Protein AF-A0A7U0N709-F1 (afdb_monomer)

Organism: Serratia proteamaculans (NCBI:txid28151)

Secondary structure (DSSP, 8-state):
----EEEEETTTTEEEETTEEEEHHHIIIIIHHHHHGGGTT-HHHHIIIIIHHHHHH-TTS--GGGTHHHHHHHHHHHHHHHHHHHHHHHHHHHHHHHHT-PPPPHHHHHHHHHHHHHHHHHHHHHHHHHHHHHHTS-----TT-----------

Radius of gyration: 35.98 Å; Cα contacts (8 Å, |Δi|>4): 104; chains: 1; bounding box: 54×27×108 Å

pLDDT: mean 82.62, std 14.69, range [38.03, 95.25]

Solvent-accessible surface area (backbone atoms only — not comparable to full-atom values): 9119 Å² total; per-residue (Å²): 126,76,87,54,70,81,47,77,38,83,91,76,40,38,24,25,50,78,86,43,80,43,42,41,63,52,42,63,73,44,52,49,51,60,68,37,57,88,23,71,95,40,30,43,60,29,14,58,59,47,49,45,58,43,46,75,77,40,68,86,58,83,62,73,82,58,54,66,29,33,55,28,39,50,52,53,53,51,51,55,48,54,52,50,52,50,54,49,50,53,51,49,55,49,51,53,53,57,72,69,57,70,79,83,50,75,68,54,53,51,59,45,53,52,50,50,52,51,50,49,53,50,52,50,52,56,48,50,52,52,50,51,55,57,70,68,47,80,79,71,68,51,99,82,72,58,81,78,77,94,78,84,74,92,130

Foldseek 3Di:
DEFAWPDDDPVVQWTATPNDIDGVCCCQVPVLVVQLVVCPVPLLVSLVRYVVVCCVVPVVDDPVPPPSNNVSNVVVVVVVVVVVVVVVVVVVVVVVVVVPDDDDDPVNVVVVVVVVVVVVVVVVVVVVVVVVVVVPPPQPQDPVGDTDDPPPDDD

Nearest PDB structures (foldseek):
  5eur-assembly1_B  TM=6.528E-01  e=1.614E-03  Shigella flexneri 5a str. M90T
  5eur-assembly1_A  TM=5.960E-01  e=1.511E-03  Shigella flexneri 5a str. M90T
  5eur-assembly1_C  TM=6.167E-01  e=5.330E-03  Shigella flexneri 5a str. M90T
  6jyi-assembly1_A  TM=4.144E-01  e=1.959E+00  Bacillus cereus ATCC 14579

Structure (mmCIF, N/CA/C/O backbone):
data_AF-A0A7U0N709-F1
#
_entry.id   AF-A0A7U0N709-F1
#
loop_
_atom_site.group_PDB
_atom_site.id
_atom_site.type_symbol
_atom_site.label_atom_id
_atom_site.label_alt_id
_atom_site.label_comp_id
_atom_site.label_asym_id
_atom_site.label_entity_id
_atom_site.label_seq_id
_atom_site.pdbx_PDB_ins_code
_atom_site.Cartn_x
_atom_site.Cartn_y
_atom_site.Cartn_z
_atom_site.occupancy
_atom_site.B_iso_or_equiv
_atom_site.auth_seq_id
_atom_site.auth_comp_id
_atom_site.auth_asym_id
_atom_site.auth_atom_id
_atom_site.pdbx_PDB_model_num
ATOM 1 N N . MET A 1 1 ? -14.089 10.676 8.146 1.00 60.81 1 MET A N 1
ATOM 2 C CA . MET A 1 1 ? -13.808 10.740 9.591 1.00 60.81 1 MET A CA 1
ATOM 3 C C . MET A 1 1 ? -12.454 10.093 9.830 1.00 60.81 1 MET A C 1
ATOM 5 O O . MET A 1 1 ? -12.240 9.013 9.296 1.00 60.81 1 MET A O 1
ATOM 9 N N . LYS A 1 2 ? -11.537 10.773 10.524 1.00 72.56 2 LYS A N 1
ATOM 10 C CA . LYS A 1 2 ? -10.222 10.239 10.910 1.00 72.56 2 LYS A CA 1
ATOM 11 C C . LYS A 1 2 ? -10.265 10.007 12.418 1.00 72.56 2 LYS A C 1
ATOM 13 O O . LYS A 1 2 ? -10.587 10.941 13.146 1.00 72.56 2 LYS A O 1
ATOM 18 N N . LEU A 1 3 ? -9.995 8.785 12.867 1.00 81.75 3 LEU A N 1
ATOM 19 C CA . LEU A 1 3 ? -9.817 8.502 14.290 1.00 81.75 3 LEU A CA 1
ATOM 20 C C . LEU A 1 3 ? -8.432 9.016 14.685 1.00 81.75 3 LEU A C 1
ATOM 22 O O . LEU A 1 3 ? -7.436 8.603 14.097 1.00 81.75 3 LEU A O 1
ATOM 26 N N . ASN A 1 4 ? -8.376 9.974 15.609 1.00 85.81 4 ASN A N 1
ATOM 27 C CA . ASN A 1 4 ? -7.115 10.517 16.099 1.00 85.81 4 ASN A CA 1
ATOM 28 C C . ASN A 1 4 ? -6.707 9.759 17.360 1.00 85.81 4 ASN A C 1
ATOM 30 O O . ASN A 1 4 ? -7.178 10.084 18.447 1.00 85.81 4 ASN A O 1
ATOM 34 N N . ILE A 1 5 ? -5.882 8.731 17.211 1.00 86.56 5 ILE A N 1
ATOM 35 C CA . ILE A 1 5 ? -5.397 7.952 18.347 1.00 86.56 5 ILE A CA 1
ATOM 36 C C . ILE A 1 5 ? -4.067 8.550 18.797 1.00 86.56 5 ILE A C 1
ATOM 38 O O . ILE A 1 5 ? -3.124 8.654 18.019 1.00 86.56 5 ILE A O 1
ATOM 42 N N . ILE A 1 6 ? -4.026 9.002 20.046 1.00 84.06 6 ILE A N 1
ATOM 43 C CA . ILE A 1 6 ? -2.869 9.686 20.633 1.00 84.06 6 ILE A CA 1
ATOM 44 C C . ILE A 1 6 ? -1.943 8.667 21.301 1.00 84.06 6 ILE A C 1
ATOM 46 O O . ILE A 1 6 ? -0.722 8.785 21.229 1.00 84.06 6 ILE A O 1
ATOM 50 N N . HIS A 1 7 ? -2.526 7.662 21.955 1.00 84.56 7 HIS A N 1
ATOM 51 C CA . HIS A 1 7 ? -1.800 6.624 22.676 1.00 84.56 7 HIS A CA 1
ATOM 52 C C . HIS A 1 7 ? -2.589 5.313 22.666 1.00 84.56 7 HIS A C 1
ATOM 54 O O . HIS A 1 7 ? -3.815 5.339 22.763 1.00 84.56 7 HIS A O 1
ATOM 60 N N . ILE A 1 8 ? -1.881 4.187 22.581 1.00 88.88 8 ILE A N 1
ATOM 61 C CA . ILE A 1 8 ? -2.411 2.829 22.732 1.00 88.88 8 ILE A CA 1
ATOM 62 C C . ILE A 1 8 ? -1.421 2.027 23.579 1.00 88.88 8 ILE A C 1
ATOM 64 O O . ILE A 1 8 ? -0.232 1.985 23.262 1.00 88.88 8 ILE A O 1
ATOM 68 N N . ASP A 1 9 ? -1.932 1.352 24.605 1.00 87.88 9 ASP A N 1
ATOM 69 C CA . ASP A 1 9 ? -1.250 0.301 25.355 1.00 87.88 9 ASP A CA 1
ATOM 70 C C . ASP A 1 9 ? -2.097 -0.980 25.297 1.00 87.88 9 ASP A C 1
ATOM 72 O O . ASP A 1 9 ? -3.070 -1.165 26.035 1.00 87.88 9 ASP A O 1
ATOM 76 N N . LEU A 1 10 ? -1.709 -1.888 24.397 1.00 87.31 10 LEU A N 1
ATOM 77 C CA . LEU A 1 10 ? -2.392 -3.168 24.196 1.00 87.31 10 LEU A CA 1
ATOM 78 C C . LEU A 1 10 ? -2.295 -4.090 25.416 1.00 87.31 10 LEU A C 1
ATOM 80 O O . LEU A 1 10 ? -3.182 -4.912 25.622 1.00 87.31 10 LEU A O 1
ATOM 84 N N . LYS A 1 11 ? -1.238 -3.972 26.232 1.00 88.75 11 LYS A N 1
ATOM 85 C CA . LYS A 1 11 ? -1.054 -4.841 27.406 1.00 88.75 11 LYS A CA 1
ATOM 86 C C . LYS A 1 11 ? -1.982 -4.445 28.543 1.00 88.75 11 LYS A C 1
ATOM 88 O O . LYS A 1 11 ? -2.407 -5.306 29.307 1.00 88.75 11 LYS A O 1
ATOM 93 N N . LYS A 1 12 ? -2.271 -3.150 28.656 1.00 90.56 12 LYS A N 1
ATOM 94 C CA . LYS A 1 12 ? -3.157 -2.596 29.686 1.00 90.56 12 LYS A CA 1
ATOM 95 C C . LYS A 1 12 ? -4.596 -2.402 29.215 1.00 90.56 12 LYS A C 1
ATOM 97 O O . LYS A 1 12 ? -5.428 -2.009 30.020 1.00 90.56 12 LYS A O 1
ATOM 102 N N . ASN A 1 13 ? -4.901 -2.706 27.948 1.00 91.19 13 ASN A N 1
ATOM 103 C CA . ASN A 1 13 ? -6.207 -2.455 27.330 1.00 91.19 13 ASN A CA 1
ATOM 104 C C . ASN A 1 13 ? -6.613 -0.967 27.407 1.00 91.19 13 ASN A C 1
ATOM 106 O O . ASN A 1 13 ? -7.789 -0.640 27.540 1.00 91.19 13 ASN A O 1
ATOM 110 N N . GLU A 1 14 ? -5.644 -0.056 27.306 1.00 91.19 14 GLU A N 1
ATOM 111 C CA . GLU A 1 14 ? -5.857 1.390 27.403 1.00 91.19 14 GLU A CA 1
ATOM 112 C C . GLU A 1 14 ? -5.578 2.063 26.058 1.00 91.19 14 GLU A C 1
ATOM 114 O O . GLU A 1 14 ? -4.576 1.800 25.395 1.00 91.19 14 GLU A O 1
ATOM 119 N N . ALA A 1 15 ? -6.459 2.964 25.643 1.00 92.25 15 ALA A N 1
ATOM 120 C CA . ALA A 1 15 ? -6.283 3.784 24.457 1.00 92.25 15 ALA A CA 1
ATOM 121 C C . ALA A 1 15 ? -6.751 5.213 24.732 1.00 92.25 15 ALA A C 1
ATOM 123 O O . ALA A 1 15 ? -7.646 5.461 25.536 1.00 92.25 15 ALA A O 1
ATOM 124 N N . ASN A 1 16 ? -6.156 6.178 24.043 1.00 92.12 16 ASN A N 1
ATOM 125 C CA . ASN A 1 16 ? -6.594 7.562 24.073 1.00 92.12 16 ASN A CA 1
ATOM 126 C C . ASN A 1 16 ? -6.964 8.004 22.661 1.00 92.12 16 ASN A C 1
ATOM 128 O O . ASN A 1 16 ? -6.104 8.093 21.781 1.00 92.12 16 ASN A O 1
ATOM 132 N N . VAL A 1 17 ? -8.248 8.293 22.460 1.00 91.12 17 VAL A N 1
ATOM 133 C CA . VAL A 1 17 ? -8.800 8.735 21.181 1.00 91.12 17 VAL A CA 1
ATOM 134 C C . VAL A 1 17 ? -9.261 10.176 21.330 1.00 91.12 17 VAL A C 1
ATOM 136 O O . VAL A 1 17 ? -10.180 10.471 22.086 1.00 91.12 17 VAL A O 1
ATOM 139 N N . SER A 1 18 ? -8.627 11.093 20.601 1.00 89.50 18 SER A N 1
ATOM 140 C CA . SER A 1 18 ? -8.948 12.527 20.606 1.00 89.50 18 SER A CA 1
ATOM 141 C C . SER A 1 18 ? -8.947 13.168 22.004 1.00 89.50 18 SER A C 1
ATOM 143 O O . SER A 1 18 ? -9.713 14.093 22.258 1.00 89.50 18 SER A O 1
ATOM 145 N N . GLY A 1 19 ? -8.098 12.687 22.914 1.00 89.31 19 GLY A N 1
ATOM 146 C CA . GLY A 1 19 ? -8.016 13.162 24.297 1.00 89.31 19 GLY A CA 1
ATOM 147 C C . GLY A 1 19 ? -8.896 12.381 25.277 1.00 89.31 19 GLY A C 1
ATOM 148 O O . GLY A 1 19 ? -8.743 12.560 26.483 1.00 89.31 19 GLY A O 1
ATOM 149 N N . GLN A 1 20 ? -9.775 11.497 24.794 1.00 91.56 20 GLN A N 1
ATOM 150 C CA . GLN A 1 20 ? -10.652 10.687 25.631 1.00 91.56 20 GLN A CA 1
ATOM 151 C C . GLN A 1 20 ? -10.034 9.305 25.907 1.00 91.56 20 GLN A C 1
ATOM 153 O O . GLN A 1 20 ? -9.740 8.574 24.955 1.00 91.56 20 GLN A O 1
ATOM 158 N N . PRO A 1 21 ? -9.857 8.914 27.184 1.00 93.81 21 PRO A N 1
ATOM 159 C CA . PRO A 1 21 ? -9.443 7.562 27.530 1.00 93.81 21 PRO A CA 1
ATOM 160 C C . PRO A 1 21 ? -10.585 6.579 27.250 1.00 93.81 21 PRO A C 1
ATOM 162 O O . PRO A 1 21 ? -11.723 6.784 27.674 1.00 93.81 21 PRO A O 1
ATOM 165 N N . VAL A 1 22 ? -10.276 5.516 26.520 1.00 94.44 22 VAL A N 1
ATOM 166 C CA . VAL A 1 22 ? -11.177 4.415 26.165 1.00 94.44 22 VAL A CA 1
ATOM 167 C C . VAL A 1 22 ? -10.415 3.096 26.261 1.00 94.44 22 VAL A C 1
ATOM 169 O O . VAL A 1 22 ? -9.185 3.088 26.255 1.00 94.44 22 VAL A O 1
ATOM 172 N N . THR A 1 23 ? -11.117 1.968 26.338 1.00 94.94 23 THR A N 1
ATOM 173 C CA . THR A 1 23 ? -10.448 0.663 26.266 1.00 94.94 23 THR A CA 1
ATOM 174 C C . THR A 1 23 ? -10.066 0.324 24.825 1.00 94.94 23 THR A C 1
ATOM 176 O O . THR A 1 23 ? -10.706 0.791 23.875 1.00 94.94 23 THR A O 1
ATOM 179 N N . VAL A 1 24 ? -9.027 -0.495 24.642 1.00 92.88 24 VAL A N 1
ATOM 180 C CA . VAL A 1 24 ? -8.639 -0.989 23.307 1.00 92.88 24 VAL A CA 1
ATOM 181 C C . VAL A 1 24 ? -9.764 -1.835 22.709 1.00 92.88 24 VAL A C 1
ATOM 183 O O . VAL A 1 24 ? -10.059 -1.697 21.526 1.00 92.88 24 VAL A O 1
ATOM 186 N N . GLU A 1 25 ? -10.444 -2.639 23.524 1.00 92.56 25 GLU A N 1
ATOM 187 C CA . GLU A 1 25 ? -11.630 -3.404 23.113 1.00 92.56 25 GLU A CA 1
ATOM 188 C C . GLU A 1 25 ? -12.739 -2.488 22.582 1.00 92.56 25 GLU A C 1
ATOM 190 O O . GLU A 1 25 ? -13.226 -2.678 21.470 1.00 92.56 25 GLU A O 1
ATOM 195 N N . TYR A 1 26 ? -13.083 -1.417 23.306 1.00 93.69 26 TYR A N 1
ATOM 196 C CA . TYR A 1 26 ? -14.101 -0.469 22.847 1.00 93.69 26 TYR A CA 1
ATOM 197 C C . TYR A 1 26 ? -13.688 0.242 21.551 1.00 93.69 26 TYR A C 1
ATOM 199 O O . TYR A 1 26 ? -14.503 0.468 20.652 1.00 93.69 26 TYR A O 1
ATOM 207 N N . LEU A 1 27 ? -12.402 0.567 21.415 1.00 92.81 27 LEU A N 1
ATOM 208 C CA . LEU A 1 27 ? -11.863 1.109 20.176 1.00 92.81 27 LEU A CA 1
ATOM 209 C C . LEU A 1 27 ? -12.024 0.120 19.008 1.00 92.81 27 LEU A C 1
ATOM 211 O O . LEU A 1 27 ? -12.499 0.512 17.939 1.00 92.81 27 LEU A O 1
ATOM 215 N N . GLN A 1 28 ? -11.637 -1.139 19.208 1.00 91.62 28 GLN A N 1
ATOM 216 C CA . GLN A 1 28 ? -11.618 -2.159 18.163 1.00 91.62 28 GLN A CA 1
ATOM 217 C C . GLN A 1 28 ? -13.011 -2.648 17.770 1.00 91.62 28 GLN A C 1
ATOM 219 O O . GLN A 1 28 ? -13.246 -2.842 16.576 1.00 91.62 28 GLN A O 1
ATOM 224 N N . ASP A 1 29 ? -13.917 -2.794 18.733 1.00 93.38 29 ASP A N 1
ATOM 225 C CA . ASP A 1 29 ? -15.219 -3.431 18.529 1.00 93.38 29 ASP A CA 1
ATOM 226 C C . ASP A 1 29 ? -16.343 -2.420 18.277 1.00 93.38 29 ASP A C 1
ATOM 228 O O . ASP A 1 29 ? -17.360 -2.766 17.676 1.00 93.38 29 ASP A O 1
ATOM 232 N N . VAL A 1 30 ? -16.163 -1.155 18.680 1.00 92.94 30 VAL A N 1
ATOM 233 C CA . VAL A 1 30 ? -17.192 -0.114 18.525 1.00 92.94 30 VAL A CA 1
ATOM 234 C C . VAL A 1 30 ? -16.707 1.036 17.652 1.00 92.94 30 VAL A C 1
ATOM 236 O O . VAL A 1 30 ? -17.298 1.304 16.604 1.00 92.94 30 VAL A O 1
ATOM 239 N N . LEU A 1 31 ? -15.626 1.721 18.037 1.00 92.81 31 LEU A N 1
ATOM 240 C CA . LEU A 1 31 ? -15.234 2.972 17.374 1.00 92.81 31 LEU A CA 1
ATOM 241 C C . LEU A 1 31 ? -14.758 2.762 15.932 1.00 92.81 31 LEU A C 1
ATOM 243 O O . LEU A 1 31 ? -15.154 3.520 15.042 1.00 92.81 31 LEU A O 1
ATOM 247 N N . ILE A 1 32 ? -13.931 1.744 15.681 1.00 92.81 32 ILE A N 1
ATOM 248 C CA . ILE A 1 32 ? -13.446 1.440 14.328 1.00 92.81 32 ILE A CA 1
ATOM 249 C C . ILE A 1 32 ? -14.601 0.975 13.422 1.00 92.81 32 ILE A C 1
ATOM 251 O O . ILE A 1 32 ? -14.769 1.572 12.354 1.00 92.81 32 ILE A O 1
ATOM 255 N N . PRO A 1 33 ? -15.457 0.011 13.817 1.00 93.00 33 PRO A N 1
ATOM 256 C CA . PRO A 1 33 ? -16.641 -0.350 13.037 1.00 93.00 33 PRO A CA 1
ATOM 257 C C . PRO A 1 33 ? -17.579 0.830 12.770 1.00 93.00 33 PRO A C 1
ATOM 259 O O . PRO A 1 33 ? -18.048 0.990 11.643 1.00 93.00 33 PRO A O 1
ATOM 262 N N . MET A 1 34 ? -17.793 1.712 13.752 1.00 92.69 34 MET A N 1
ATOM 263 C CA . MET A 1 34 ? -18.599 2.923 13.571 1.00 92.69 34 MET A CA 1
ATOM 264 C C . MET A 1 34 ? -17.978 3.876 12.539 1.00 92.69 34 MET A C 1
ATOM 266 O O . MET A 1 34 ? -18.689 4.446 11.713 1.00 92.69 34 MET A O 1
ATOM 270 N N . ALA A 1 35 ? -16.649 4.015 12.525 1.00 92.50 35 ALA A N 1
ATOM 271 C CA . ALA A 1 35 ? -15.942 4.805 11.518 1.00 92.50 35 ALA A CA 1
ATOM 272 C C . ALA A 1 35 ? -15.981 4.166 10.114 1.00 92.50 35 ALA A C 1
ATOM 274 O O . ALA A 1 35 ? -15.899 4.885 9.113 1.00 92.50 35 ALA A O 1
ATOM 275 N N . LEU A 1 36 ? -16.115 2.838 10.031 1.00 93.38 36 LEU A N 1
ATOM 276 C CA . LEU A 1 36 ? -16.231 2.080 8.781 1.00 93.38 36 LEU A CA 1
ATOM 277 C C . LEU A 1 36 ? -17.661 2.022 8.228 1.00 93.38 36 LEU A C 1
ATOM 279 O O . LEU A 1 36 ? -17.832 1.907 7.014 1.00 93.38 36 LEU A O 1
ATOM 283 N N . ALA A 1 37 ? -18.683 2.148 9.078 1.00 92.88 37 ALA A N 1
ATOM 284 C CA . ALA A 1 37 ? -20.095 2.050 8.701 1.00 92.88 37 ALA A CA 1
ATOM 285 C C . ALA A 1 37 ? -20.521 2.943 7.510 1.00 92.88 37 ALA A C 1
ATOM 287 O O . ALA A 1 37 ? -21.275 2.468 6.659 1.00 92.88 37 ALA A O 1
ATOM 288 N N . PRO A 1 38 ? -20.015 4.181 7.336 1.00 92.19 38 PRO A N 1
ATOM 289 C CA . PRO A 1 38 ? -20.341 4.995 6.161 1.00 92.19 38 PRO A CA 1
ATOM 290 C C . PRO A 1 38 ? -19.830 4.427 4.826 1.00 92.19 38 PRO A C 1
ATOM 292 O O . PRO A 1 38 ? -20.254 4.871 3.761 1.00 92.19 38 PRO A O 1
ATOM 295 N N . TYR A 1 39 ? -18.897 3.473 4.8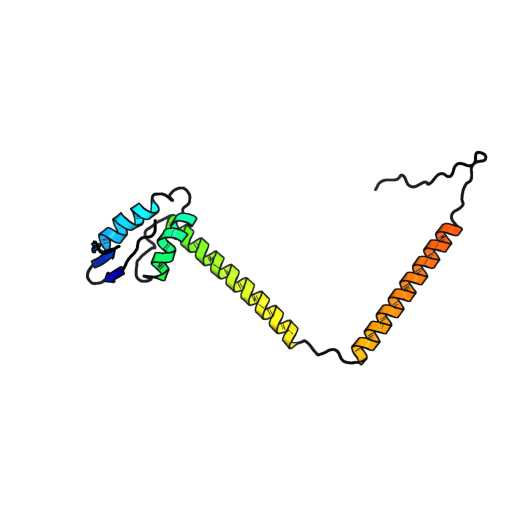59 1.00 93.44 39 TYR A N 1
ATOM 296 C CA . TYR A 1 39 ? -18.198 2.952 3.685 1.00 93.44 39 TYR A CA 1
ATOM 297 C C . TYR A 1 39 ? -18.594 1.518 3.323 1.00 93.44 39 TYR A C 1
ATOM 299 O O . TYR A 1 39 ? -17.904 0.888 2.524 1.00 93.44 39 TYR A O 1
ATOM 307 N N . GLN A 1 40 ? -19.699 1.000 3.864 1.00 89.94 40 GLN A N 1
ATOM 308 C CA . GLN A 1 40 ? -20.163 -0.374 3.616 1.00 89.94 40 GLN A CA 1
ATOM 309 C C . GLN A 1 40 ? -20.324 -0.697 2.120 1.00 89.94 40 GLN A C 1
ATOM 311 O O . GLN A 1 40 ? -19.968 -1.781 1.675 1.00 89.94 40 GLN A O 1
ATOM 316 N N . SER A 1 41 ? -20.776 0.266 1.310 1.00 92.31 41 SER A N 1
ATOM 317 C CA . SER A 1 41 ? -20.902 0.102 -0.148 1.00 92.31 41 SER A CA 1
ATOM 318 C C . SER A 1 41 ? -19.576 0.208 -0.912 1.00 92.31 41 SER A C 1
ATOM 320 O O . SER A 1 41 ? -19.521 -0.094 -2.102 1.00 92.31 41 SER A O 1
ATOM 322 N N . ARG A 1 42 ? -18.502 0.676 -0.262 1.00 92.38 42 ARG A N 1
ATOM 323 C CA . ARG A 1 42 ? -17.180 0.921 -0.860 1.00 92.38 42 ARG A CA 1
ATOM 324 C C . ARG A 1 42 ? -16.069 0.464 0.098 1.00 92.38 42 ARG A C 1
ATOM 326 O O . ARG A 1 42 ? -15.313 1.305 0.599 1.00 92.38 42 ARG A O 1
ATOM 333 N N . PRO A 1 43 ? -15.926 -0.852 0.334 1.00 90.94 43 PRO A N 1
ATOM 334 C CA . PRO A 1 43 ? -15.039 -1.389 1.365 1.00 90.94 43 PRO A CA 1
ATOM 335 C C . PRO A 1 43 ? -13.572 -1.002 1.155 1.00 90.94 43 PRO A C 1
ATOM 337 O O . PRO A 1 43 ? -12.911 -0.580 2.100 1.00 90.94 43 PRO A O 1
ATOM 340 N N . LYS A 1 44 ? -13.079 -1.018 -0.090 1.00 92.69 44 LYS A N 1
ATOM 341 C CA . LYS A 1 44 ? -11.717 -0.566 -0.423 1.00 92.69 44 LYS A CA 1
ATOM 342 C C . LYS A 1 44 ? -11.471 0.895 -0.026 1.00 92.69 44 LYS A C 1
ATOM 344 O O . LYS A 1 44 ? -10.434 1.223 0.538 1.00 92.69 44 LYS A O 1
ATOM 349 N N . TYR A 1 45 ? -12.444 1.777 -0.251 1.00 93.19 45 TYR A N 1
ATOM 350 C CA . TYR A 1 45 ? -12.318 3.190 0.112 1.00 93.19 45 TYR A CA 1
ATOM 351 C C . TYR A 1 45 ? -12.352 3.410 1.629 1.00 93.19 45 TYR A C 1
ATOM 353 O O . TYR A 1 45 ? -11.564 4.196 2.155 1.00 93.19 45 TYR A O 1
ATOM 361 N N . GLY A 1 46 ? -13.233 2.695 2.337 1.00 91.62 46 GLY A N 1
ATOM 362 C CA . GLY A 1 46 ? -13.275 2.717 3.801 1.00 91.62 46 GLY A CA 1
ATOM 363 C C . GLY A 1 46 ? -11.974 2.216 4.420 1.00 91.62 46 GLY A C 1
ATOM 364 O O . GLY A 1 46 ? -11.424 2.861 5.311 1.00 91.62 46 GLY A O 1
ATOM 365 N N . ALA A 1 47 ? -11.431 1.128 3.878 1.00 91.81 47 ALA A N 1
ATOM 366 C CA . ALA A 1 47 ? -10.150 0.570 4.281 1.00 91.81 47 ALA A CA 1
ATOM 367 C C . ALA A 1 47 ? -9.001 1.574 4.115 1.00 91.81 47 ALA A C 1
ATOM 369 O O . ALA A 1 47 ? -8.263 1.816 5.064 1.00 91.81 47 ALA A O 1
ATOM 370 N N . ILE A 1 48 ? -8.897 2.226 2.954 1.00 92.88 48 ILE A N 1
ATOM 371 C CA . ILE A 1 48 ? -7.859 3.235 2.684 1.00 92.88 48 ILE A CA 1
ATOM 372 C C . ILE A 1 48 ? -7.998 4.456 3.606 1.00 92.88 48 ILE A C 1
ATOM 374 O O . ILE A 1 48 ? -7.000 5.043 4.011 1.00 92.88 48 ILE A O 1
ATOM 378 N N . LYS A 1 49 ? -9.222 4.870 3.948 1.00 92.69 49 LYS A N 1
ATOM 379 C CA . LYS A 1 49 ? -9.438 6.065 4.777 1.00 92.69 49 LYS A CA 1
ATOM 380 C C . LYS A 1 49 ? -9.319 5.834 6.277 1.00 92.69 49 LYS A C 1
ATOM 382 O O . LYS A 1 49 ? -9.006 6.784 6.992 1.00 92.69 49 LYS A O 1
ATOM 387 N N . VAL A 1 50 ? -9.640 4.635 6.751 1.00 92.56 50 VAL A N 1
ATOM 388 C CA . VAL A 1 50 ? -9.727 4.329 8.184 1.00 92.56 50 VAL A CA 1
ATOM 389 C C . VAL A 1 50 ? -8.654 3.328 8.583 1.00 92.56 50 VAL A C 1
ATOM 391 O O . VAL A 1 50 ? -7.833 3.647 9.431 1.00 92.56 50 VAL A O 1
ATOM 394 N N . LEU A 1 51 ? -8.621 2.147 7.962 1.00 93.25 51 LEU A N 1
ATOM 395 C CA . LEU A 1 51 ? -7.716 1.070 8.373 1.00 93.25 51 LEU A CA 1
ATOM 396 C C . LEU A 1 51 ? -6.260 1.330 7.985 1.00 93.25 51 LEU A C 1
ATOM 398 O O . LEU A 1 51 ? -5.377 1.037 8.778 1.00 93.25 51 LEU A O 1
ATOM 402 N N . LEU A 1 52 ? -5.995 1.890 6.803 1.00 92.31 52 LEU A N 1
ATOM 403 C CA . LEU A 1 52 ? -4.626 2.139 6.346 1.00 92.31 52 LEU A CA 1
ATOM 404 C C . LEU A 1 52 ? -3.866 3.113 7.271 1.00 92.31 52 LEU A C 1
ATOM 406 O O . LEU A 1 52 ? -2.792 2.735 7.729 1.00 92.31 52 LEU A O 1
ATOM 410 N N . PRO A 1 53 ? -4.407 4.294 7.643 1.00 91.31 53 PRO A N 1
ATOM 411 C CA . PRO A 1 53 ? -3.740 5.164 8.611 1.00 91.31 53 PRO A CA 1
ATOM 412 C C . PRO A 1 53 ? -3.524 4.493 9.970 1.00 91.31 53 PRO A C 1
ATOM 414 O O . PRO A 1 53 ? -2.499 4.713 10.605 1.00 91.31 53 PRO A O 1
ATOM 417 N N . LEU A 1 54 ? -4.479 3.667 10.413 1.00 91.25 54 LEU A N 1
ATOM 418 C CA . LEU A 1 54 ? -4.356 2.927 11.668 1.00 91.25 54 LEU A CA 1
ATOM 419 C C . LEU A 1 54 ? -3.239 1.883 11.600 1.00 91.25 54 LEU A C 1
ATOM 421 O O . LEU A 1 54 ? -2.483 1.763 12.555 1.00 91.25 54 LEU A O 1
ATOM 425 N N . LEU A 1 55 ? -3.097 1.184 10.472 1.00 91.56 55 LEU A N 1
ATOM 426 C CA . LEU A 1 55 ? -2.023 0.217 10.246 1.00 91.56 55 LEU A CA 1
ATOM 427 C C . LEU A 1 55 ? -0.646 0.894 10.252 1.00 91.56 55 LEU A C 1
ATOM 429 O O . LEU A 1 55 ? 0.304 0.350 10.804 1.00 91.56 55 LEU A O 1
ATOM 433 N N . GLU A 1 56 ? -0.540 2.075 9.639 1.00 89.56 56 GLU A N 1
ATOM 434 C CA . GLU A 1 56 ? 0.710 2.840 9.558 1.00 89.56 56 GLU A CA 1
ATOM 435 C C . GLU A 1 56 ? 1.134 3.420 10.915 1.00 89.56 56 GLU A C 1
ATOM 437 O O . GLU A 1 56 ? 2.324 3.460 11.222 1.00 89.56 56 GLU A O 1
ATOM 442 N N . GLN A 1 57 ? 0.177 3.874 11.729 1.00 89.06 57 GLN A N 1
ATOM 443 C CA . GLN A 1 57 ? 0.452 4.493 13.031 1.00 89.06 57 GLN A CA 1
ATOM 444 C C . GLN A 1 57 ? 0.577 3.471 14.166 1.00 89.06 57 GLN A C 1
ATOM 446 O O . GLN A 1 57 ? 1.338 3.682 15.110 1.00 89.06 57 GLN A O 1
ATOM 451 N N . HIS A 1 58 ? -0.176 2.376 14.082 1.00 88.56 58 HIS A N 1
ATOM 452 C CA . HIS A 1 58 ? -0.327 1.382 15.139 1.00 88.56 58 HIS A CA 1
ATOM 453 C C . HIS A 1 58 ? -0.337 -0.033 14.532 1.00 88.56 58 HIS A C 1
ATOM 455 O O . HIS A 1 58 ? -1.391 -0.669 14.461 1.00 88.56 58 HIS A O 1
ATOM 461 N N . PRO A 1 59 ? 0.828 -0.549 14.098 1.00 85.62 59 PRO A N 1
ATOM 462 C CA . PRO A 1 59 ? 0.926 -1.845 13.419 1.00 85.62 59 PRO A CA 1
ATOM 463 C C . PRO A 1 59 ? 0.522 -3.032 14.305 1.00 85.62 59 PRO A C 1
ATOM 465 O O . PRO A 1 59 ? 0.165 -4.086 13.788 1.00 85.62 59 PRO A O 1
ATOM 468 N N . ASP A 1 60 ? 0.549 -2.852 15.626 1.00 86.06 60 ASP A N 1
ATOM 469 C CA . ASP A 1 60 ? 0.206 -3.889 16.600 1.00 86.06 60 ASP A CA 1
ATOM 470 C C . ASP A 1 60 ? -1.316 -4.076 16.772 1.00 86.06 60 ASP A C 1
ATOM 472 O O . ASP A 1 60 ? -1.759 -5.044 17.393 1.00 86.06 60 ASP A O 1
ATOM 476 N N . LEU A 1 61 ? -2.141 -3.163 16.238 1.00 87.06 61 LEU A N 1
ATOM 477 C CA . LEU A 1 61 ? -3.591 -3.348 16.205 1.00 87.06 61 LEU A CA 1
ATOM 478 C C . LEU A 1 61 ? -3.942 -4.490 15.252 1.00 87.06 61 LEU A C 1
ATOM 480 O O . LEU A 1 61 ? -3.586 -4.487 14.074 1.00 87.06 61 LEU A O 1
ATOM 484 N N . ASP A 1 62 ? -4.747 -5.431 15.731 1.00 88.00 62 ASP A N 1
ATOM 485 C CA . ASP A 1 62 ? -5.309 -6.453 14.862 1.00 88.00 62 ASP A CA 1
ATOM 486 C C . ASP A 1 62 ? -6.448 -5.867 14.015 1.00 88.00 62 ASP A C 1
ATOM 488 O O . ASP A 1 62 ? -7.604 -5.771 14.426 1.00 88.00 62 ASP A O 1
ATOM 492 N N . LEU A 1 63 ? -6.089 -5.471 12.796 1.00 86.38 63 LEU A N 1
ATOM 493 C CA . LEU A 1 63 ? -7.011 -4.953 11.793 1.00 86.38 63 LEU A CA 1
ATOM 494 C C . LEU A 1 63 ? -7.592 -6.051 10.892 1.00 86.38 63 LEU A C 1
ATOM 496 O O . LEU A 1 63 ? -8.293 -5.722 9.940 1.00 86.38 63 LEU A O 1
ATOM 500 N N . LEU A 1 64 ? -7.321 -7.340 11.141 1.00 86.62 64 LEU A N 1
ATOM 501 C CA . LEU A 1 64 ? -7.798 -8.444 10.292 1.00 86.62 64 LEU A CA 1
ATOM 502 C C . LEU A 1 64 ? -9.260 -8.824 10.558 1.00 86.62 64 LEU A C 1
ATOM 504 O O . LEU A 1 64 ? -9.905 -9.450 9.715 1.00 86.62 64 LEU A O 1
ATOM 508 N N . ARG A 1 65 ? -9.799 -8.375 11.688 1.00 89.44 65 ARG A N 1
ATOM 509 C CA . ARG A 1 65 ? -11.158 -8.648 12.170 1.00 89.44 65 ARG A CA 1
ATOM 510 C C . ARG A 1 65 ? -12.297 -7.970 11.389 1.00 89.44 65 ARG A C 1
ATOM 512 O O . ARG A 1 65 ? -13.448 -8.355 11.544 1.00 89.44 65 ARG A O 1
ATOM 519 N N . TYR A 1 66 ? -12.015 -7.008 10.506 1.00 90.94 66 TYR A N 1
ATOM 520 C CA . TYR A 1 66 ? -13.043 -6.175 9.848 1.00 90.94 66 TYR A CA 1
ATOM 521 C C . TYR A 1 66 ? -13.598 -6.715 8.508 1.00 90.94 66 TYR A C 1
ATOM 523 O O . TYR A 1 66 ? -14.102 -5.943 7.688 1.00 90.94 66 TYR A O 1
ATOM 531 N N . GLY A 1 67 ? -13.488 -8.024 8.247 1.00 91.00 67 GLY A N 1
ATOM 532 C CA . GLY A 1 67 ? -14.105 -8.697 7.091 1.00 91.00 67 GLY A CA 1
ATOM 533 C C . GLY A 1 67 ? -13.795 -8.047 5.732 1.00 91.00 67 GLY A C 1
ATOM 534 O O . GLY A 1 67 ? -12.638 -7.896 5.355 1.00 91.00 67 GLY A O 1
ATOM 535 N N . HIS A 1 68 ? -14.822 -7.630 4.986 1.00 91.81 68 HIS A N 1
ATOM 536 C CA . HIS A 1 68 ? -14.673 -7.071 3.630 1.00 91.81 68 HIS A CA 1
ATOM 537 C C . HIS A 1 68 ? -13.737 -5.853 3.541 1.00 91.81 68 HIS A C 1
ATOM 539 O O . HIS A 1 68 ? -13.087 -5.646 2.514 1.00 91.81 68 HIS A O 1
ATOM 545 N N . PHE A 1 69 ? -13.626 -5.053 4.606 1.00 93.94 69 PHE A N 1
ATOM 546 C CA . PHE A 1 69 ? -12.689 -3.928 4.643 1.00 93.94 69 PHE A CA 1
ATOM 547 C C . PHE A 1 69 ? -11.230 -4.400 4.671 1.00 93.94 69 PHE A C 1
ATOM 549 O O . PHE A 1 69 ? -10.361 -3.758 4.086 1.00 93.94 69 PHE A O 1
ATOM 556 N N . THR A 1 70 ? -10.944 -5.542 5.295 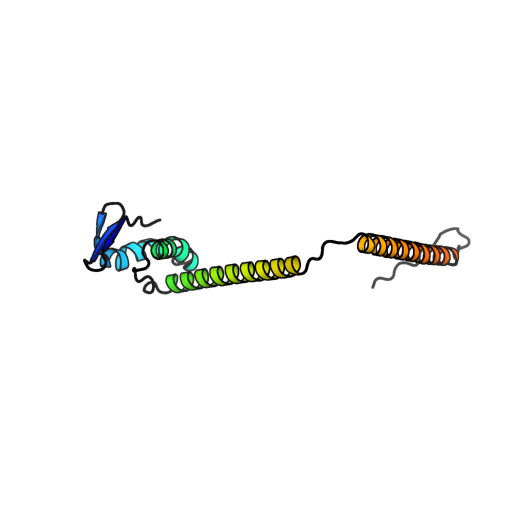1.00 93.44 70 THR A N 1
ATOM 557 C CA . THR A 1 70 ? -9.579 -6.083 5.384 1.00 93.44 70 THR A CA 1
ATOM 558 C C . THR A 1 70 ? -9.147 -6.688 4.059 1.00 93.44 70 THR A C 1
ATOM 560 O O . THR A 1 70 ? -8.008 -6.487 3.640 1.00 93.44 70 THR A O 1
ATOM 563 N N . THR A 1 71 ? -10.073 -7.325 3.338 1.00 93.19 71 THR A N 1
ATOM 564 C CA . THR A 1 71 ? -9.862 -7.745 1.948 1.00 93.19 71 THR A CA 1
ATOM 565 C C . THR A 1 71 ? -9.526 -6.546 1.062 1.00 93.19 71 THR A C 1
ATOM 567 O O . THR A 1 71 ? -8.487 -6.554 0.406 1.00 93.19 71 THR A O 1
ATOM 570 N N . GLY A 1 72 ? -10.322 -5.471 1.126 1.00 92.38 72 GLY A N 1
ATOM 571 C CA . GLY A 1 72 ? -10.059 -4.252 0.354 1.00 92.38 72 GLY A CA 1
ATOM 572 C C . GLY A 1 72 ? -8.721 -3.581 0.697 1.00 92.38 72 GLY A C 1
ATOM 573 O O . GLY A 1 72 ? -8.054 -3.046 -0.189 1.00 92.38 72 GLY A O 1
ATOM 574 N N . LEU A 1 73 ? -8.288 -3.639 1.963 1.00 92.69 73 LEU A N 1
ATOM 575 C CA . LEU A 1 73 ? -6.964 -3.160 2.374 1.00 92.69 73 LEU A CA 1
ATOM 576 C C . LEU A 1 73 ? -5.840 -3.996 1.751 1.00 92.69 73 LEU A C 1
ATOM 578 O O . LEU A 1 73 ? -4.866 -3.443 1.244 1.00 92.69 73 LEU A O 1
ATOM 582 N N . ARG A 1 74 ? -5.970 -5.327 1.780 1.00 92.88 74 ARG A N 1
ATOM 583 C CA . ARG A 1 74 ? -4.976 -6.252 1.217 1.00 92.88 74 ARG A CA 1
ATOM 584 C C . ARG A 1 74 ? -4.827 -6.074 -0.288 1.00 92.88 74 ARG A C 1
ATOM 586 O O . ARG A 1 74 ? -3.700 -6.021 -0.769 1.00 92.88 74 ARG A O 1
ATOM 593 N N . GLU A 1 75 ? -5.938 -5.936 -1.005 1.00 93.44 75 GLU A N 1
ATOM 594 C CA . GLU A 1 75 ? -5.939 -5.643 -2.442 1.00 93.44 75 GLU A CA 1
ATOM 595 C C . GLU A 1 75 ? -5.181 -4.346 -2.739 1.00 93.44 75 GLU A C 1
ATOM 597 O O . GLU A 1 75 ? -4.286 -4.330 -3.578 1.00 93.44 75 GLU A O 1
ATOM 602 N N . TYR A 1 76 ? -5.466 -3.277 -1.990 1.00 93.31 76 TYR A N 1
ATOM 603 C CA . TYR A 1 76 ? -4.768 -2.002 -2.147 1.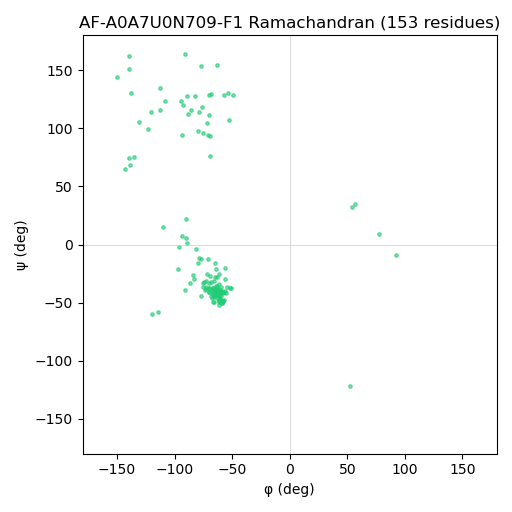00 93.31 76 TYR A CA 1
ATOM 604 C C . TYR A 1 76 ? -3.256 -2.105 -1.879 1.00 93.31 76 TYR A C 1
ATOM 606 O O . TYR A 1 76 ? -2.451 -1.561 -2.634 1.00 93.31 76 TYR A O 1
ATOM 614 N N . LEU A 1 77 ? -2.848 -2.818 -0.825 1.00 92.69 77 LEU A N 1
ATOM 615 C CA . LEU A 1 77 ? -1.428 -3.020 -0.516 1.00 92.69 77 LEU A CA 1
ATOM 616 C C . LEU A 1 77 ? -0.721 -3.871 -1.581 1.00 92.69 77 LEU A C 1
ATOM 618 O O . LEU A 1 77 ? 0.431 -3.597 -1.919 1.00 92.69 77 LEU A O 1
ATOM 622 N N . ALA A 1 78 ? -1.406 -4.876 -2.129 1.00 94.12 78 ALA A N 1
ATOM 623 C CA . ALA A 1 78 ? -0.889 -5.690 -3.222 1.00 94.12 78 ALA A CA 1
ATOM 624 C C . ALA A 1 78 ? -0.711 -4.864 -4.506 1.00 94.12 78 ALA A C 1
ATOM 626 O O . ALA A 1 78 ? 0.342 -4.949 -5.135 1.00 94.12 78 ALA A O 1
ATOM 627 N N . GLU A 1 79 ? -1.686 -4.016 -4.851 1.00 93.75 79 GLU A N 1
ATOM 628 C CA . GLU A 1 79 ? -1.598 -3.083 -5.982 1.00 93.75 79 GLU A CA 1
ATOM 629 C C . GLU A 1 79 ? -0.420 -2.113 -5.824 1.00 93.75 79 GLU A C 1
ATOM 631 O O . GLU A 1 79 ? 0.393 -1.975 -6.735 1.00 93.75 79 GLU A O 1
ATOM 636 N N . GLN A 1 80 ? -0.265 -1.501 -4.645 1.00 93.12 80 GLN A N 1
ATOM 637 C CA . GLN A 1 80 ? 0.867 -0.619 -4.345 1.00 93.12 80 GLN A CA 1
ATOM 638 C C . GLN A 1 80 ? 2.219 -1.323 -4.477 1.00 93.12 80 GLN A C 1
ATOM 640 O O . GLN A 1 80 ? 3.188 -0.729 -4.955 1.00 93.12 80 GLN A O 1
ATOM 645 N N . LYS A 1 81 ? 2.304 -2.579 -4.029 1.00 94.75 81 LYS A N 1
ATOM 646 C CA . LYS A 1 81 ? 3.523 -3.375 -4.158 1.00 94.75 81 LYS A CA 1
ATOM 647 C C . LYS A 1 81 ? 3.827 -3.664 -5.627 1.00 94.75 81 LYS A C 1
ATOM 649 O O . LYS A 1 81 ? 4.936 -3.382 -6.066 1.00 94.75 81 LYS A O 1
ATOM 654 N N . ALA A 1 82 ? 2.840 -4.137 -6.386 1.00 95.25 82 ALA A N 1
ATOM 655 C CA . ALA A 1 82 ? 2.995 -4.411 -7.811 1.00 95.25 82 ALA A CA 1
ATOM 656 C C . ALA A 1 82 ? 3.431 -3.158 -8.590 1.00 95.25 82 ALA A C 1
ATOM 658 O O . ALA A 1 82 ? 4.332 -3.226 -9.421 1.00 95.25 82 ALA A O 1
ATOM 659 N N . GLU A 1 83 ? 2.854 -1.995 -8.277 1.00 94.38 83 GLU A N 1
ATOM 660 C CA . GLU A 1 83 ? 3.223 -0.733 -8.919 1.00 94.38 83 GLU A CA 1
ATOM 661 C C . GLU A 1 83 ? 4.667 -0.315 -8.591 1.00 94.38 83 GLU A C 1
ATOM 663 O O . GLU A 1 83 ? 5.409 0.127 -9.471 1.00 94.38 83 GLU A O 1
ATOM 668 N N . LYS A 1 84 ? 5.100 -0.481 -7.334 1.00 93.81 84 LYS A N 1
ATOM 669 C CA . LYS A 1 84 ? 6.493 -0.228 -6.933 1.00 93.81 84 LYS A CA 1
ATOM 670 C C . LYS A 1 84 ? 7.460 -1.181 -7.630 1.00 93.81 84 LYS A C 1
ATOM 672 O O . LYS A 1 84 ? 8.495 -0.724 -8.111 1.00 93.81 84 LYS A O 1
ATOM 677 N N . ASP A 1 85 ? 7.111 -2.459 -7.722 1.00 94.06 85 ASP A N 1
ATOM 678 C CA . ASP A 1 85 ? 7.935 -3.479 -8.372 1.00 94.06 85 ASP A CA 1
ATOM 679 C C . ASP A 1 85 ? 8.086 -3.188 -9.875 1.00 94.06 85 ASP A C 1
ATOM 681 O O . ASP A 1 85 ? 9.198 -3.243 -10.402 1.00 94.06 85 ASP A O 1
ATOM 685 N N . MET A 1 86 ? 7.007 -2.775 -10.552 1.00 94.69 86 MET A N 1
ATOM 686 C CA . MET A 1 86 ? 7.063 -2.324 -11.947 1.00 94.69 86 MET A CA 1
ATOM 687 C C . MET A 1 86 ? 7.955 -1.092 -12.119 1.00 94.69 86 MET A C 1
ATOM 689 O O . MET A 1 86 ? 8.841 -1.089 -12.972 1.00 94.69 86 MET A O 1
ATOM 693 N N . ARG A 1 87 ? 7.786 -0.065 -11.275 1.00 93.56 87 ARG A N 1
ATOM 694 C CA . ARG A 1 87 ? 8.629 1.142 -11.327 1.00 93.56 87 ARG A CA 1
ATOM 695 C C . ARG A 1 87 ? 10.105 0.823 -11.089 1.00 93.56 87 ARG A C 1
ATOM 697 O O . ARG A 1 87 ? 10.969 1.390 -11.756 1.00 93.56 87 ARG A O 1
ATOM 704 N N . GLN A 1 88 ? 10.406 -0.094 -10.171 1.00 95.25 88 GLN A N 1
ATOM 705 C CA . GLN A 1 88 ? 11.775 -0.531 -9.920 1.00 95.25 88 GLN A CA 1
ATOM 706 C C . GLN A 1 88 ? 12.339 -1.326 -11.103 1.00 95.25 88 GLN A C 1
ATOM 708 O O . GLN A 1 88 ? 13.500 -1.139 -11.465 1.00 95.25 88 GLN A O 1
ATOM 713 N N . HIS A 1 89 ? 11.533 -2.188 -11.726 1.00 94.88 89 HIS A N 1
ATOM 714 C CA . HIS A 1 89 ? 11.931 -2.917 -12.926 1.00 94.88 89 HIS A CA 1
ATOM 715 C C . HIS A 1 89 ? 12.283 -1.958 -14.070 1.00 94.88 89 HIS A C 1
ATOM 717 O O . HIS A 1 89 ? 13.366 -2.071 -14.646 1.00 94.88 89 HIS A O 1
ATOM 723 N N . ASP A 1 90 ? 11.438 -0.961 -14.332 1.00 93.25 90 ASP A N 1
ATOM 724 C CA . ASP A 1 90 ? 11.688 0.059 -15.354 1.00 93.25 90 ASP A CA 1
ATOM 725 C C . ASP A 1 90 ? 12.944 0.884 -15.046 1.00 93.25 90 ASP A C 1
ATOM 727 O O . ASP A 1 90 ? 13.767 1.121 -15.935 1.00 93.25 90 ASP A O 1
ATOM 731 N N . ALA A 1 91 ? 13.148 1.265 -13.781 1.00 93.56 91 ALA A N 1
ATOM 732 C CA . ALA A 1 91 ? 14.353 1.965 -13.343 1.00 93.56 91 ALA A CA 1
ATOM 733 C C . ALA A 1 91 ? 15.619 1.118 -13.548 1.00 93.56 91 ALA A C 1
ATOM 735 O O . ALA A 1 91 ? 16.630 1.625 -14.036 1.00 93.56 91 ALA A O 1
ATOM 736 N N . ASN A 1 92 ? 15.562 -0.180 -13.242 1.00 93.50 92 ASN A N 1
ATOM 737 C CA . ASN A 1 92 ? 16.675 -1.107 -13.442 1.00 93.50 92 ASN A CA 1
ATOM 738 C C . ASN A 1 92 ? 16.977 -1.306 -14.934 1.00 93.50 92 ASN A C 1
ATOM 740 O O . ASN A 1 92 ? 18.139 -1.277 -15.341 1.00 93.50 92 ASN A O 1
ATOM 744 N N . MET A 1 93 ? 15.943 -1.452 -15.767 1.00 92.25 93 MET A N 1
ATOM 745 C CA . MET A 1 93 ? 16.087 -1.560 -17.221 1.00 92.25 93 MET A CA 1
ATOM 746 C C . MET A 1 93 ? 16.679 -0.287 -17.825 1.00 92.25 93 MET A C 1
ATOM 748 O O . MET A 1 93 ? 17.548 -0.352 -18.696 1.00 92.25 93 MET A O 1
ATOM 752 N N . HIS A 1 94 ? 16.248 0.879 -17.343 1.00 91.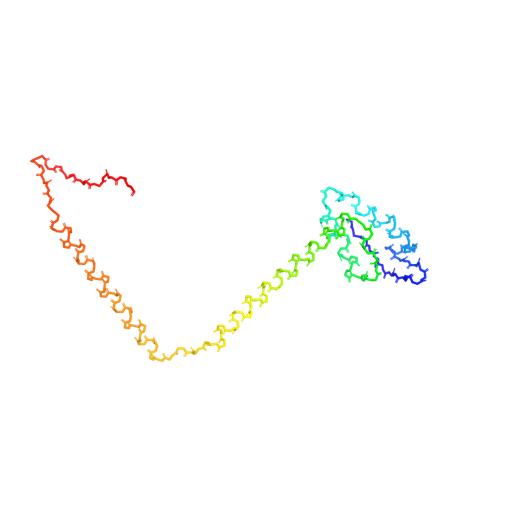62 94 HIS A N 1
ATOM 753 C CA . HIS A 1 94 ? 16.832 2.159 -17.714 1.00 91.62 94 HIS A CA 1
ATOM 754 C C . HIS A 1 94 ? 18.307 2.220 -17.299 1.00 91.62 94 HIS A C 1
ATOM 756 O O . HIS A 1 94 ? 19.167 2.446 -18.147 1.00 91.62 94 HIS A O 1
ATOM 762 N N . ALA A 1 95 ? 18.633 1.928 -16.039 1.00 91.00 95 ALA A N 1
ATOM 763 C CA . ALA A 1 95 ? 20.010 1.912 -15.549 1.00 91.00 95 ALA A CA 1
ATOM 764 C C . ALA A 1 95 ? 20.917 0.972 -16.365 1.00 91.00 95 ALA A C 1
ATOM 766 O O . ALA A 1 95 ? 22.022 1.366 -16.730 1.00 91.00 95 ALA A O 1
ATOM 767 N N . ALA A 1 96 ? 20.437 -0.219 -16.736 1.00 87.81 96 ALA A N 1
ATOM 768 C CA . ALA A 1 96 ? 21.176 -1.156 -17.582 1.00 87.81 96 ALA A CA 1
ATOM 769 C C . ALA A 1 96 ? 21.470 -0.583 -18.982 1.00 87.81 96 ALA A C 1
ATOM 771 O O . ALA A 1 96 ? 22.596 -0.693 -19.471 1.00 87.81 96 ALA A O 1
ATOM 772 N N . ARG A 1 97 ? 20.496 0.098 -19.608 1.00 83.50 97 ARG A N 1
ATOM 773 C CA . ARG A 1 97 ? 20.709 0.789 -20.896 1.00 83.50 97 ARG A CA 1
ATOM 774 C C . ARG A 1 97 ? 21.793 1.859 -20.778 1.00 83.50 97 ARG A C 1
ATOM 776 O O . ARG A 1 97 ? 22.676 1.917 -21.630 1.00 83.50 97 ARG A O 1
ATOM 783 N N . PHE A 1 98 ? 21.764 2.659 -19.714 1.00 83.31 98 PHE A N 1
ATOM 784 C CA . PHE A 1 98 ? 22.771 3.696 -19.474 1.00 83.31 98 PHE A CA 1
ATOM 785 C C . PHE A 1 98 ? 24.146 3.134 -19.101 1.00 83.31 98 PHE A C 1
ATOM 787 O O . PHE A 1 98 ? 25.150 3.695 -19.522 1.00 83.31 98 PHE A O 1
ATOM 794 N N . ALA A 1 99 ? 24.223 2.008 -18.392 1.00 80.31 99 ALA A N 1
ATOM 795 C CA . ALA A 1 99 ? 25.493 1.339 -18.106 1.00 80.31 99 ALA A CA 1
ATOM 796 C C . ALA A 1 99 ? 26.184 0.842 -19.389 1.00 80.31 99 ALA A C 1
ATOM 798 O O . ALA A 1 99 ? 27.404 0.904 -19.506 1.00 80.31 99 ALA A O 1
ATOM 799 N N . SER A 1 100 ? 25.400 0.396 -20.375 1.00 73.94 100 SER A N 1
ATOM 800 C CA . SER A 1 100 ? 25.899 0.010 -21.702 1.00 73.94 100 SER A CA 1
ATOM 801 C C . SER A 1 100 ? 26.130 1.190 -22.656 1.00 73.94 100 SER A C 1
ATOM 803 O O . SER A 1 100 ? 26.602 0.991 -23.777 1.00 73.94 100 SER A O 1
ATOM 805 N N . TYR A 1 101 ? 25.789 2.418 -22.248 1.00 74.81 101 TYR A N 1
ATOM 806 C CA . TYR A 1 101 ? 25.921 3.594 -23.098 1.00 74.81 101 TYR A CA 1
ATOM 807 C C . TYR A 1 101 ? 27.394 3.970 -23.260 1.00 74.81 101 TYR A C 1
ATOM 809 O O . TYR A 1 101 ? 28.019 4.562 -22.381 1.00 74.81 101 TYR A O 1
ATOM 817 N N . GLN A 1 102 ? 27.949 3.661 -24.426 1.00 72.25 102 GLN A N 1
ATOM 818 C CA . GLN A 1 102 ? 29.213 4.233 -24.864 1.00 72.25 102 GLN A CA 1
ATOM 819 C C . GLN A 1 102 ? 28.938 5.612 -25.462 1.00 72.25 102 GLN A C 1
ATOM 821 O O . GLN A 1 102 ? 28.072 5.765 -26.326 1.00 72.25 102 GLN A O 1
ATOM 826 N N . LYS A 1 103 ? 29.664 6.634 -24.991 1.00 74.38 103 LYS A N 1
ATOM 827 C CA . LYS A 1 103 ? 29.554 7.986 -25.547 1.00 74.38 103 LYS A CA 1
ATOM 828 C C . LYS A 1 103 ? 29.859 7.920 -27.053 1.00 74.38 103 LYS A C 1
ATOM 830 O O . LYS A 1 103 ? 30.908 7.379 -27.403 1.00 74.38 103 LYS A O 1
ATOM 835 N N . PRO A 1 104 ? 28.997 8.478 -27.924 1.00 71.69 104 PRO A N 1
ATOM 836 C CA . PRO A 1 104 ? 29.244 8.497 -29.357 1.00 71.69 104 PRO A CA 1
ATOM 837 C C . PRO A 1 104 ? 30.613 9.101 -29.659 1.00 71.69 104 PRO A C 1
ATOM 839 O O . PRO A 1 104 ? 30.960 10.172 -29.150 1.00 71.69 104 PRO A O 1
ATOM 842 N N . THR A 1 105 ? 31.389 8.404 -30.476 1.00 74.94 105 THR A N 1
ATOM 843 C CA . THR A 1 105 ? 32.689 8.871 -30.963 1.00 74.94 105 THR A CA 1
ATOM 844 C C . THR A 1 105 ? 32.519 9.631 -32.278 1.00 74.94 105 THR A C 1
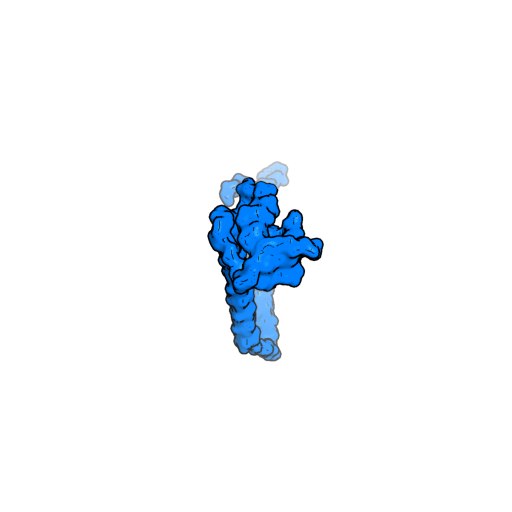ATOM 846 O O . THR A 1 105 ? 31.485 9.525 -32.933 1.00 74.94 105 THR A O 1
ATOM 849 N N . SER A 1 106 ? 33.525 10.405 -32.700 1.00 73.00 106 SER A N 1
ATOM 850 C CA . SER A 1 106 ? 33.481 11.158 -33.970 1.0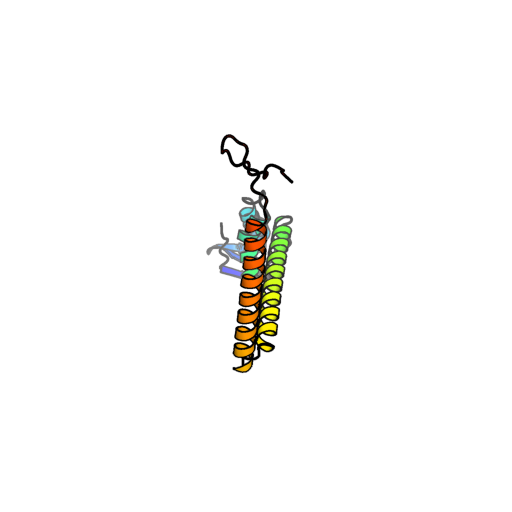0 73.00 106 SER A CA 1
ATOM 851 C C . SER A 1 106 ? 33.115 10.277 -35.177 1.00 73.00 106 SER A C 1
ATOM 853 O O . SER A 1 106 ? 32.310 10.682 -36.012 1.00 73.00 106 SER A O 1
ATOM 855 N N . LYS A 1 107 ? 33.595 9.027 -35.201 1.00 75.75 107 LYS A N 1
ATOM 856 C CA . LYS A 1 107 ? 33.277 8.023 -36.233 1.00 75.75 107 LYS A CA 1
ATOM 857 C C . LYS A 1 107 ? 31.798 7.628 -36.282 1.00 75.75 107 LYS A C 1
ATOM 859 O O . LYS A 1 107 ? 31.296 7.240 -37.336 1.00 75.75 107 LYS A O 1
ATOM 864 N N . ASP A 1 108 ? 31.081 7.716 -35.164 1.00 73.94 108 ASP A N 1
ATOM 865 C CA . ASP A 1 108 ? 29.648 7.410 -35.124 1.00 73.94 108 ASP A CA 1
ATOM 866 C C . ASP A 1 108 ? 28.821 8.521 -35.779 1.00 73.94 108 ASP A C 1
ATOM 868 O O . ASP A 1 108 ? 27.799 8.239 -36.409 1.00 73.94 108 ASP A O 1
ATOM 872 N N . PHE A 1 109 ? 29.284 9.773 -35.689 1.00 76.19 109 PHE A N 1
ATOM 873 C CA . PHE A 1 109 ? 28.678 10.906 -36.390 1.00 76.19 109 PHE A CA 1
ATOM 874 C C . PHE A 1 109 ? 28.921 10.830 -37.898 1.00 76.19 109 PHE A C 1
ATOM 876 O O . PHE A 1 109 ? 27.982 11.031 -38.665 1.00 76.19 109 PHE A O 1
ATOM 883 N N . GLU A 1 110 ? 30.127 10.446 -38.322 1.00 80.19 110 GLU A N 1
ATOM 884 C CA . GLU A 1 110 ? 30.451 10.206 -39.736 1.00 80.19 110 GLU A CA 1
ATOM 885 C C . GLU A 1 110 ? 29.554 9.109 -40.332 1.00 80.19 110 GLU A C 1
ATOM 887 O O . GLU A 1 110 ? 28.850 9.346 -41.312 1.00 80.19 110 GLU A O 1
ATOM 892 N N . LYS A 1 111 ? 29.436 7.950 -39.666 1.00 82.00 111 LYS A N 1
ATOM 893 C CA . LYS A 1 111 ? 28.527 6.864 -40.089 1.00 82.00 111 LYS A CA 1
ATOM 894 C C . LYS A 1 111 ? 27.048 7.257 -40.097 1.00 82.00 111 LYS A C 1
ATOM 896 O O . LYS A 1 111 ? 26.234 6.611 -40.766 1.00 82.00 111 LYS A O 1
ATOM 901 N N . ARG A 1 112 ? 26.648 8.240 -39.287 1.00 81.12 112 ARG A N 1
ATOM 902 C CA . ARG A 1 112 ? 25.275 8.762 -39.278 1.00 81.12 112 ARG A CA 1
ATOM 903 C C . ARG A 1 112 ? 25.044 9.679 -40.474 1.00 81.12 112 ARG A C 1
ATOM 905 O O . ARG A 1 112 ? 24.045 9.499 -41.162 1.00 81.12 112 ARG A O 1
ATOM 912 N N . ALA A 1 113 ? 25.996 10.563 -40.760 1.00 81.44 113 ALA A N 1
ATOM 913 C CA . ALA A 1 113 ? 25.977 11.419 -41.939 1.00 81.44 113 ALA A CA 1
ATOM 914 C C . ALA A 1 113 ? 25.974 10.594 -43.238 1.00 81.44 113 ALA A C 1
ATOM 916 O O . ALA A 1 113 ? 25.194 10.876 -44.144 1.00 81.44 113 ALA A O 1
ATOM 917 N N . GLU A 1 114 ? 26.759 9.515 -43.308 1.00 85.69 114 GLU A N 1
ATOM 918 C CA . GLU A 1 114 ? 26.753 8.581 -44.443 1.00 85.69 114 GLU A CA 1
ATOM 919 C C . GLU A 1 114 ? 25.391 7.901 -44.628 1.00 85.69 114 GLU A C 1
ATOM 921 O O . GLU A 1 114 ? 24.864 7.843 -45.741 1.00 85.69 114 GLU A O 1
ATOM 926 N N . ARG A 1 115 ? 24.775 7.432 -43.533 1.00 85.56 115 ARG A N 1
ATOM 927 C CA . ARG A 1 115 ? 23.429 6.840 -43.576 1.00 85.56 115 ARG A CA 1
ATOM 928 C C . ARG A 1 115 ? 22.369 7.844 -44.014 1.00 85.56 115 ARG A C 1
ATOM 930 O O . ARG A 1 115 ? 21.497 7.484 -44.801 1.00 85.56 115 ARG A O 1
ATOM 937 N N . GLU A 1 116 ? 22.434 9.083 -43.540 1.00 86.19 116 GLU A N 1
ATOM 938 C CA . GLU A 1 116 ? 21.519 10.148 -43.959 1.00 86.19 116 GLU A CA 1
ATOM 939 C C . GLU A 1 116 ? 21.710 10.509 -45.434 1.00 86.19 116 GLU A C 1
ATOM 941 O O . GLU A 1 116 ? 20.726 10.596 -46.169 1.00 86.19 116 GLU A O 1
ATOM 946 N N . ALA A 1 117 ? 22.954 10.610 -45.905 1.00 87.06 117 ALA A N 1
ATOM 947 C CA . ALA A 1 117 ? 23.262 10.836 -47.313 1.00 87.06 117 ALA A CA 1
ATOM 948 C C . ALA A 1 117 ? 22.749 9.688 -48.200 1.00 87.06 117 ALA A C 1
ATOM 950 O O . ALA A 1 117 ? 22.181 9.922 -49.267 1.00 87.06 117 ALA A O 1
ATOM 951 N N . GLN A 1 118 ? 22.884 8.437 -47.755 1.00 86.56 118 GLN A N 1
ATOM 952 C CA . GLN A 1 118 ? 22.387 7.278 -48.493 1.00 86.56 118 GLN A CA 1
ATOM 953 C C . GLN A 1 118 ? 20.855 7.206 -48.499 1.00 86.56 118 GLN A C 1
ATOM 955 O O . GLN A 1 118 ? 20.255 6.893 -49.530 1.00 86.56 118 GLN A O 1
ATOM 960 N N . GLN A 1 119 ? 20.198 7.565 -47.393 1.00 88.06 119 GLN A N 1
ATOM 961 C CA . GLN A 1 119 ? 18.742 7.712 -47.354 1.00 88.06 119 GLN A CA 1
ATOM 962 C C . GLN A 1 119 ? 18.251 8.854 -48.250 1.00 88.06 119 GLN A C 1
ATOM 964 O O . GLN A 1 119 ? 17.259 8.669 -48.950 1.00 88.06 119 GLN A O 1
ATOM 969 N N . ALA A 1 120 ? 18.936 10.000 -48.278 1.00 87.19 120 ALA A N 1
ATOM 970 C CA . ALA A 1 120 ? 18.612 11.115 -49.167 1.00 87.19 120 ALA A CA 1
ATOM 971 C C . ALA A 1 120 ? 18.719 10.698 -50.642 1.00 87.19 120 ALA A C 1
ATOM 973 O O . ALA A 1 120 ? 17.745 10.835 -51.379 1.00 87.19 120 ALA A O 1
ATOM 974 N N . ARG A 1 121 ? 19.822 10.045 -51.033 1.00 86.31 121 ARG A N 1
ATOM 975 C CA . ARG A 1 121 ? 19.994 9.476 -52.384 1.00 86.31 121 ARG A CA 1
ATOM 976 C C . ARG A 1 121 ? 18.891 8.485 -52.742 1.00 86.31 121 ARG A C 1
ATOM 978 O O . ARG A 1 121 ? 18.377 8.489 -53.855 1.00 86.31 121 ARG A O 1
ATOM 985 N N . THR A 1 122 ? 18.494 7.646 -51.789 1.00 85.31 122 THR A N 1
ATOM 986 C CA . THR A 1 122 ? 17.410 6.678 -51.985 1.00 85.31 122 THR A CA 1
ATOM 987 C C . THR A 1 122 ? 16.067 7.390 -52.184 1.00 85.31 122 THR A C 1
ATOM 989 O O . THR A 1 122 ? 15.310 7.046 -53.091 1.00 85.31 122 THR A O 1
ATOM 992 N N . ARG A 1 123 ? 15.777 8.426 -51.386 1.00 84.69 123 ARG A N 1
ATOM 993 C CA . ARG A 1 123 ? 14.569 9.254 -51.531 1.00 84.69 123 ARG A CA 1
ATOM 994 C C . ARG A 1 123 ? 14.528 9.961 -52.885 1.00 84.69 123 ARG A C 1
ATOM 996 O O . ARG A 1 123 ? 13.485 9.933 -53.533 1.00 84.69 123 ARG A O 1
ATOM 1003 N N . GLU A 1 124 ? 15.641 10.537 -53.326 1.00 85.50 124 GLU A N 1
ATOM 1004 C CA . GLU A 1 124 ? 15.769 11.187 -54.636 1.00 85.50 124 GLU A CA 1
ATOM 1005 C C . GLU A 1 124 ? 15.577 10.190 -55.782 1.00 85.50 124 GLU A C 1
ATOM 1007 O O . GLU A 1 124 ? 14.783 10.437 -56.687 1.00 85.50 124 GLU A O 1
ATOM 1012 N N . HIS A 1 125 ? 16.210 9.019 -55.703 1.00 86.62 125 HIS A N 1
ATOM 1013 C CA . HIS A 1 125 ? 16.063 7.956 -56.695 1.00 86.62 125 HIS A CA 1
ATOM 1014 C C . HIS A 1 125 ? 14.599 7.506 -56.847 1.00 86.62 1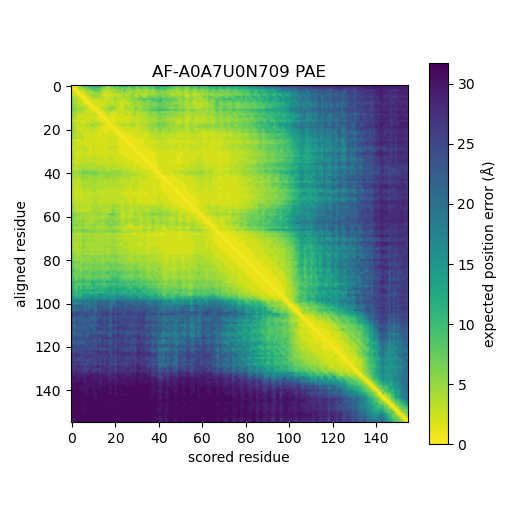25 HIS A C 1
ATOM 1016 O O . HIS A 1 125 ? 14.063 7.473 -57.956 1.00 86.62 125 HIS A O 1
ATOM 1022 N N . PHE A 1 126 ? 13.901 7.234 -55.739 1.00 84.81 126 PHE A N 1
ATOM 1023 C CA . PHE A 1 126 ? 12.482 6.861 -55.784 1.00 84.81 126 PHE A CA 1
ATOM 1024 C C . PHE A 1 126 ? 11.548 8.027 -56.140 1.00 84.81 126 PHE A C 1
ATOM 1026 O O . PHE A 1 126 ? 10.448 7.788 -56.646 1.00 84.81 126 PHE A O 1
ATOM 1033 N N . SER A 1 127 ? 11.947 9.275 -55.883 1.00 83.50 127 SER A N 1
ATOM 1034 C CA . SER A 1 127 ? 11.229 10.464 -56.356 1.00 83.50 127 SER A CA 1
ATOM 1035 C C . SER A 1 127 ? 11.318 10.584 -57.878 1.00 83.50 127 SER A C 1
ATOM 1037 O O . SER A 1 127 ? 10.295 10.743 -58.540 1.00 83.50 127 SER A O 1
ATOM 1039 N N . ASN A 1 128 ? 12.513 10.402 -58.444 1.00 79.31 128 ASN A N 1
ATOM 1040 C CA . ASN A 1 128 ? 12.746 10.449 -59.887 1.00 79.31 128 ASN A CA 1
ATOM 1041 C C . ASN A 1 128 ? 12.016 9.319 -60.619 1.00 79.31 128 ASN A C 1
ATOM 1043 O O . ASN A 1 128 ? 11.361 9.576 -61.625 1.00 79.31 128 ASN A O 1
ATOM 1047 N N . LEU A 1 129 ? 12.028 8.097 -60.077 1.00 78.56 129 LEU A N 1
ATOM 1048 C CA . LEU A 1 129 ? 11.233 6.989 -60.618 1.00 78.56 129 LEU A CA 1
ATOM 1049 C C . LEU A 1 129 ? 9.728 7.288 -60.589 1.00 78.56 129 LEU A C 1
ATOM 1051 O O . LEU A 1 129 ? 9.026 7.023 -61.562 1.00 78.56 129 LEU A O 1
ATOM 1055 N N . ARG A 1 130 ? 9.216 7.889 -59.504 1.00 78.31 130 ARG A N 1
ATOM 1056 C CA . ARG A 1 130 ? 7.811 8.326 -59.440 1.00 78.31 130 ARG A CA 1
ATOM 1057 C C . ARG A 1 130 ? 7.503 9.446 -60.434 1.00 78.31 130 ARG A C 1
ATOM 1059 O O . ARG A 1 130 ? 6.416 9.447 -61.008 1.00 78.31 130 ARG A O 1
ATOM 1066 N N . ALA A 1 131 ? 8.424 10.381 -60.652 1.00 72.69 131 ALA A N 1
ATOM 1067 C CA . ALA A 1 131 ? 8.270 11.443 -61.642 1.00 72.69 131 ALA A CA 1
ATOM 1068 C C . ALA A 1 131 ? 8.260 10.885 -63.078 1.00 72.69 131 ALA A C 1
ATOM 1070 O O . ALA A 1 131 ? 7.386 11.249 -63.860 1.00 72.69 131 ALA A O 1
ATOM 1071 N N . GLN A 1 132 ? 9.144 9.935 -63.395 1.00 73.12 132 GLN A N 1
ATOM 1072 C CA . GLN A 1 132 ? 9.178 9.238 -64.688 1.00 73.12 132 GLN A CA 1
ATOM 1073 C C . GLN A 1 132 ? 7.942 8.352 -64.916 1.00 73.12 132 GLN A C 1
ATOM 1075 O O . GLN A 1 132 ? 7.390 8.308 -66.011 1.00 73.12 132 GLN A O 1
ATOM 1080 N N . ALA A 1 133 ? 7.438 7.686 -63.874 1.00 66.38 133 ALA A N 1
ATOM 1081 C CA . ALA A 1 133 ? 6.179 6.944 -63.956 1.00 66.38 133 ALA A CA 1
ATOM 1082 C C . ALA A 1 133 ? 4.971 7.870 -64.193 1.00 66.38 133 ALA A C 1
ATOM 1084 O O . ALA A 1 133 ? 4.015 7.481 -64.859 1.00 66.38 133 ALA A O 1
ATOM 1085 N N . ARG A 1 134 ? 5.012 9.112 -63.684 1.00 60.25 134 ARG A N 1
ATOM 1086 C CA . ARG A 1 134 ? 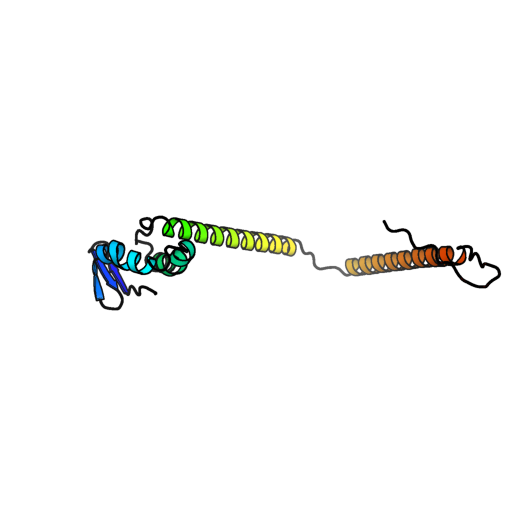4.005 10.142 -63.990 1.00 60.25 134 ARG A CA 1
ATOM 1087 C C . ARG A 1 134 ? 4.139 10.689 -65.411 1.00 60.25 134 ARG A C 1
ATOM 1089 O O . ARG A 1 134 ? 3.107 10.947 -66.017 1.00 60.25 134 ARG A O 1
ATOM 1096 N N . SER A 1 135 ? 5.354 10.839 -65.948 1.00 58.84 135 SER A N 1
ATOM 1097 C CA . SER A 1 135 ? 5.558 11.294 -67.333 1.00 58.84 135 SER A CA 1
ATOM 1098 C C . SER A 1 135 ? 5.194 10.228 -68.369 1.00 58.84 135 SER A C 1
ATOM 1100 O O . SER A 1 135 ? 4.714 10.570 -69.441 1.00 58.84 135 SER A O 1
ATOM 1102 N N . ASN A 1 136 ? 5.370 8.943 -68.040 1.00 54.53 136 ASN A N 1
ATOM 1103 C CA . ASN A 1 136 ? 5.005 7.818 -68.910 1.00 54.53 136 ASN A CA 1
ATOM 1104 C C . ASN A 1 136 ? 3.562 7.331 -68.712 1.00 54.53 136 ASN A C 1
ATOM 1106 O O . ASN A 1 136 ? 3.139 6.374 -69.364 1.00 54.53 136 ASN A O 1
ATOM 1110 N N . ARG A 1 137 ? 2.780 7.964 -67.827 1.00 52.00 137 ARG A N 1
ATOM 1111 C CA . ARG A 1 137 ? 1.344 7.700 -67.751 1.00 52.00 137 ARG A CA 1
ATOM 1112 C C . ARG A 1 137 ? 0.713 8.285 -69.008 1.00 52.00 137 ARG A C 1
ATOM 1114 O O . ARG A 1 137 ? 0.667 9.503 -69.151 1.00 52.00 137 ARG A O 1
ATOM 1121 N N . ALA A 1 138 ? 0.225 7.418 -69.895 1.00 54.25 138 ALA A N 1
ATOM 1122 C CA . ALA A 1 138 ? -0.565 7.833 -71.044 1.00 54.25 138 ALA A CA 1
ATOM 1123 C C . ALA A 1 138 ? -1.721 8.718 -70.554 1.00 54.25 138 ALA A C 1
ATOM 1125 O O . ALA A 1 138 ? -2.657 8.243 -69.904 1.00 54.25 138 ALA A O 1
ATOM 1126 N N . GLN A 1 139 ? -1.622 10.022 -70.814 1.00 51.41 139 GLN A N 1
ATOM 1127 C CA . GLN A 1 139 ? -2.761 10.918 -70.739 1.00 51.41 139 GLN A CA 1
ATOM 1128 C C 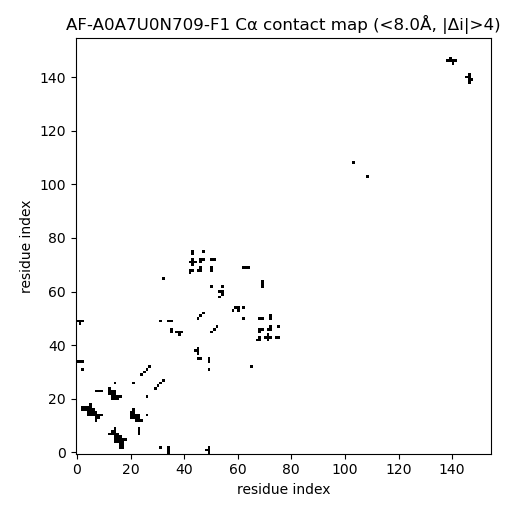. GLN A 1 139 ? -3.643 10.547 -71.925 1.00 51.41 139 GLN A C 1
ATOM 1130 O O . GLN A 1 139 ? -3.400 10.973 -73.049 1.00 51.41 139 GLN A O 1
ATOM 1135 N N . PHE A 1 140 ? -4.627 9.682 -71.691 1.00 49.81 140 PHE A N 1
ATOM 1136 C CA . PHE A 1 140 ? -5.726 9.535 -72.630 1.00 49.81 140 PHE A CA 1
ATOM 1137 C C . PHE A 1 140 ? -6.544 10.824 -72.559 1.00 49.81 140 PHE A C 1
ATOM 1139 O O . PHE A 1 140 ? -7.393 10.992 -71.686 1.00 49.81 140 PHE A O 1
ATOM 1146 N N . THR A 1 141 ? -6.220 11.766 -73.441 1.00 49.56 141 THR A N 1
ATOM 1147 C CA . THR A 1 141 ? -7.055 12.925 -73.719 1.00 49.56 141 THR A CA 1
ATOM 1148 C C . THR A 1 141 ? -8.178 12.473 -74.646 1.00 49.56 141 THR A C 1
ATOM 1150 O O . THR A 1 141 ? -7.947 12.071 -75.785 1.00 49.56 141 THR A O 1
ATOM 1153 N N . SER A 1 142 ? -9.415 12.507 -74.152 1.00 51.12 142 SER A N 1
ATOM 1154 C CA . SER A 1 142 ? -10.588 12.448 -75.026 1.00 51.12 142 SER A CA 1
ATOM 1155 C C . SER A 1 142 ? -10.602 13.691 -75.938 1.00 51.12 142 SER A C 1
ATOM 1157 O O . SER A 1 142 ? -10.075 14.731 -75.529 1.00 51.12 142 SER A O 1
ATOM 1159 N N . PRO A 1 143 ? -11.230 13.643 -77.128 1.00 52.94 143 PRO A N 1
ATOM 1160 C CA . PRO A 1 143 ? -11.293 14.782 -78.057 1.00 52.94 143 PRO A CA 1
ATOM 1161 C C . PRO A 1 143 ? -11.897 16.067 -77.457 1.00 52.94 143 PRO A C 1
ATOM 1163 O O . PRO A 1 143 ? -11.623 17.151 -77.958 1.00 52.94 143 PRO A O 1
ATOM 1166 N N . ASP A 1 144 ? -12.654 15.948 -76.359 1.00 54.22 144 ASP A N 1
ATOM 1167 C CA . ASP A 1 144 ? -13.330 17.052 -75.659 1.00 54.22 144 ASP A CA 1
ATOM 1168 C C . ASP A 1 144 ? -12.528 17.666 -74.487 1.00 54.22 144 ASP A C 1
ATOM 1170 O O . ASP A 1 144 ? -13.039 18.498 -73.741 1.00 54.22 144 ASP A O 1
ATOM 1174 N N . GLY A 1 145 ? -11.262 17.279 -74.286 1.00 53.50 145 GLY A N 1
ATOM 1175 C CA . GLY A 1 145 ? -10.345 17.988 -73.375 1.00 53.50 145 GLY A CA 1
ATOM 1176 C C . GLY A 1 145 ? -10.525 17.747 -71.866 1.00 53.50 145 GLY A C 1
ATOM 1177 O O . GLY A 1 145 ? -9.868 18.410 -71.063 1.00 53.50 145 GLY A O 1
ATOM 1178 N N . SER A 1 146 ? -11.356 16.794 -71.437 1.00 54.84 146 SER A N 1
ATOM 1179 C CA . SER A 1 146 ? -11.489 16.425 -70.017 1.00 54.84 146 SER A CA 1
ATOM 1180 C C . SER A 1 146 ? -10.498 15.325 -69.598 1.00 54.84 146 SER A C 1
ATOM 1182 O O . SER A 1 146 ? -10.475 14.251 -70.202 1.00 54.84 146 SER A O 1
ATOM 1184 N N . ASN A 1 147 ? -9.735 15.547 -68.520 1.00 47.56 147 ASN A N 1
ATOM 1185 C CA . ASN A 1 147 ? -8.819 14.555 -67.938 1.00 47.56 147 ASN A CA 1
ATOM 1186 C C . ASN A 1 147 ? -9.543 13.627 -66.945 1.00 47.56 147 ASN A C 1
ATOM 1188 O O . ASN A 1 147 ? -9.952 14.077 -65.874 1.00 47.56 147 ASN A O 1
ATOM 1192 N N . TYR A 1 148 ? -9.628 12.323 -67.232 1.00 50.12 148 TYR A N 1
ATOM 1193 C CA . TYR A 1 148 ? -10.084 11.335 -66.246 1.00 50.12 148 TYR A CA 1
ATOM 1194 C C . TYR A 1 148 ? -8.918 10.812 -65.399 1.00 50.12 148 TYR A C 1
ATOM 1196 O O . TYR A 1 148 ? -8.053 10.064 -65.854 1.00 50.12 148 TYR A O 1
ATOM 1204 N N . SER A 1 149 ? -8.928 11.165 -64.115 1.00 48.31 149 SER A N 1
ATOM 1205 C CA . SER A 1 149 ? -8.159 10.470 -63.085 1.00 48.31 149 SER A CA 1
ATOM 1206 C C . SER A 1 149 ? -8.911 9.196 -62.686 1.00 48.31 149 SER A C 1
ATOM 1208 O O . SER A 1 149 ? -9.811 9.247 -61.852 1.00 48.31 149 SER A O 1
ATOM 1210 N N . MET A 1 150 ? -8.540 8.044 -63.253 1.00 48.88 150 MET A N 1
ATOM 1211 C CA . MET A 1 150 ? -8.954 6.722 -62.751 1.00 48.88 150 MET A CA 1
ATOM 1212 C C . MET A 1 150 ? -8.264 6.447 -61.404 1.00 48.88 150 MET A C 1
ATOM 1214 O O . MET A 1 150 ? -7.257 5.745 -61.334 1.00 48.88 150 MET A O 1
ATOM 1218 N N . LEU A 1 151 ? -8.758 7.081 -60.344 1.00 49.53 151 LEU A N 1
ATOM 1219 C CA . LEU A 1 151 ? -8.508 6.735 -58.946 1.00 49.53 151 LEU A CA 1
ATOM 1220 C C . LEU A 1 151 ? -9.857 6.801 -58.237 1.00 49.53 151 LEU A C 1
ATOM 1222 O O . LEU A 1 151 ? -10.175 7.760 -57.546 1.00 49.53 151 LEU A O 1
ATOM 1226 N N . ASN A 1 152 ? -10.670 5.784 -58.491 1.00 48.16 152 ASN A N 1
ATOM 1227 C CA . ASN A 1 152 ? -11.858 5.490 -57.711 1.00 48.16 152 ASN A CA 1
ATOM 1228 C C . ASN A 1 152 ? -11.998 3.972 -57.617 1.00 48.16 152 ASN A C 1
ATOM 1230 O O . ASN A 1 152 ? -12.950 3.399 -58.124 1.00 48.16 152 ASN A O 1
ATOM 1234 N N . GLU A 1 153 ? -11.043 3.318 -56.961 1.00 40.56 153 GLU A N 1
ATOM 1235 C CA . GLU A 1 153 ? -11.294 1.993 -56.403 1.00 40.56 153 GLU A CA 1
ATOM 1236 C C . GLU A 1 153 ? -10.810 1.988 -54.959 1.00 40.56 153 GLU A C 1
ATOM 1238 O O . GLU A 1 153 ? -9.620 2.043 -54.655 1.00 40.56 153 GLU A O 1
ATOM 1243 N N . LYS A 1 154 ? -11.808 2.034 -54.072 1.00 41.78 154 LYS A N 1
ATOM 1244 C CA . LYS A 1 154 ? -11.714 1.625 -52.676 1.00 41.78 154 LYS A CA 1
ATOM 1245 C C . LYS A 1 154 ? -11.079 0.238 -52.630 1.00 41.78 154 LYS A C 1
ATOM 1247 O O . LYS A 1 154 ? -11.634 -0.626 -53.290 1.00 41.78 154 LYS A O 1
ATOM 1252 N N . PHE A 1 155 ? -10.038 0.043 -51.824 1.00 38.03 155 PHE A N 1
ATOM 1253 C CA . PHE A 1 155 ? -9.856 -1.087 -50.903 1.00 38.03 155 PHE A CA 1
ATOM 1254 C C . PHE A 1 155 ? -8.795 -0.704 -49.869 1.00 38.03 155 PHE A C 1
ATOM 1256 O O . PHE A 1 155 ? -7.717 -0.220 -50.279 1.00 38.03 155 PHE A O 1
#

Mean predicted aligned error: 13.92 Å

Sequence (155 aa):
MKLNIIHIDLKKNEANVSGQPVTVEYLQDVLIPMALAPYQSRPKYGAIKVLLPLLEQHPDLDLLRYGHFTTGLREYLAEQKAEKDMRQHDANMHAARFASYQKPTSKDFEKRAEREAQQARTREHFSNLRAQARSNRAQFTSPDGSNYSMLNEKF